Protein AF-A0A3D2Z8I6-F1 (afdb_monomer)

Structure (mmCIF, N/CA/C/O backbone):
data_AF-A0A3D2Z8I6-F1
#
_entry.id   AF-A0A3D2Z8I6-F1
#
loop_
_atom_site.group_PDB
_atom_site.id
_atom_site.type_symbol
_atom_site.label_atom_id
_atom_site.label_alt_id
_atom_site.label_comp_id
_atom_site.label_asym_id
_atom_site.label_entity_id
_atom_site.label_seq_id
_atom_site.pdbx_PDB_ins_code
_atom_site.Cartn_x
_atom_site.Cartn_y
_atom_site.Cartn_z
_atom_site.occupancy
_atom_site.B_iso_or_equiv
_atom_site.auth_seq_id
_atom_site.auth_comp_id
_atom_site.auth_asym_id
_atom_site.auth_atom_id
_atom_site.pdbx_PDB_model_num
ATOM 1 N N . MET A 1 1 ? -16.204 18.473 -6.577 1.00 63.22 1 MET A N 1
ATOM 2 C CA . MET A 1 1 ? -16.206 17.576 -5.397 1.00 63.22 1 MET A CA 1
ATOM 3 C C . MET A 1 1 ? -14.760 17.304 -4.992 1.00 63.22 1 MET A C 1
ATOM 5 O O . MET A 1 1 ? -13.966 16.970 -5.862 1.00 63.22 1 MET A O 1
ATOM 9 N N . LYS A 1 2 ? -14.376 17.551 -3.731 1.00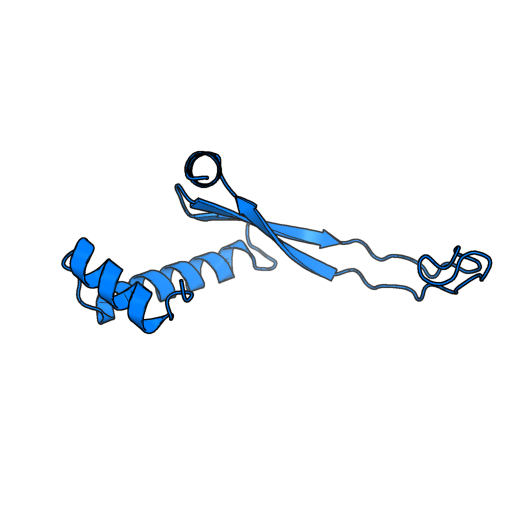 79.56 2 LYS A N 1
ATOM 10 C CA . LYS A 1 2 ? -12.980 17.427 -3.266 1.00 79.56 2 LYS A CA 1
ATOM 11 C C . LYS A 1 2 ? -12.718 15.999 -2.755 1.00 79.56 2 LYS A C 1
ATOM 13 O O . LYS A 1 2 ? -13.602 15.457 -2.092 1.00 79.56 2 LYS A O 1
ATOM 18 N N . PRO A 1 3 ? -11.544 15.394 -3.020 1.00 83.44 3 PRO A N 1
ATOM 19 C CA . PRO A 1 3 ? -11.195 14.094 -2.453 1.00 83.44 3 PRO A CA 1
ATOM 20 C C . PRO A 1 3 ? -11.219 14.146 -0.923 1.00 83.44 3 PRO A C 1
ATOM 22 O O . PRO A 1 3 ? -10.706 15.099 -0.327 1.00 83.44 3 PRO A O 1
ATOM 25 N N . ARG A 1 4 ? -11.801 13.125 -0.285 1.00 87.31 4 ARG A N 1
ATOM 26 C CA . ARG A 1 4 ? -11.807 13.008 1.178 1.00 87.31 4 ARG A CA 1
ATOM 27 C C . ARG A 1 4 ? -10.376 12.848 1.700 1.00 87.31 4 ARG A C 1
ATOM 29 O O . ARG A 1 4 ? -9.566 12.133 1.113 1.00 87.31 4 ARG A O 1
ATOM 36 N N . THR A 1 5 ? -10.058 13.499 2.817 1.00 90.38 5 THR A N 1
ATOM 37 C CA . THR A 1 5 ? -8.756 13.334 3.490 1.00 90.38 5 THR A CA 1
ATOM 38 C C . THR A 1 5 ? -8.728 12.061 4.343 1.00 90.38 5 THR A C 1
ATOM 40 O O . THR A 1 5 ? -9.778 11.554 4.738 1.00 90.38 5 THR A O 1
ATOM 43 N N . LYS A 1 6 ? -7.531 11.566 4.705 1.00 85.12 6 LYS A N 1
ATOM 44 C CA . LYS A 1 6 ? -7.361 10.387 5.590 1.00 85.12 6 LYS A CA 1
ATOM 45 C C . LYS A 1 6 ? -8.211 10.494 6.864 1.00 85.12 6 LYS A C 1
ATOM 47 O O . LYS A 1 6 ? -8.872 9.541 7.262 1.00 85.12 6 LYS A O 1
ATOM 52 N N . THR A 1 7 ? -8.232 11.678 7.474 1.00 86.94 7 THR A N 1
ATOM 53 C CA . THR A 1 7 ? -9.014 11.955 8.685 1.00 86.94 7 THR A CA 1
ATOM 54 C C . THR A 1 7 ? -10.521 11.861 8.448 1.00 86.94 7 THR A C 1
ATOM 56 O O . THR A 1 7 ? -11.230 11.337 9.303 1.00 86.94 7 THR A O 1
ATOM 59 N N . GLN A 1 8 ? -11.010 12.342 7.301 1.00 88.56 8 GLN A N 1
ATOM 60 C CA . GLN A 1 8 ? -12.433 12.279 6.951 1.00 88.56 8 GLN A CA 1
ATOM 61 C C . GLN A 1 8 ? -12.884 10.838 6.700 1.00 88.56 8 GLN A C 1
ATOM 63 O O . GLN A 1 8 ? -13.902 10.434 7.248 1.00 88.56 8 GLN A O 1
ATOM 68 N N . ILE A 1 9 ? -12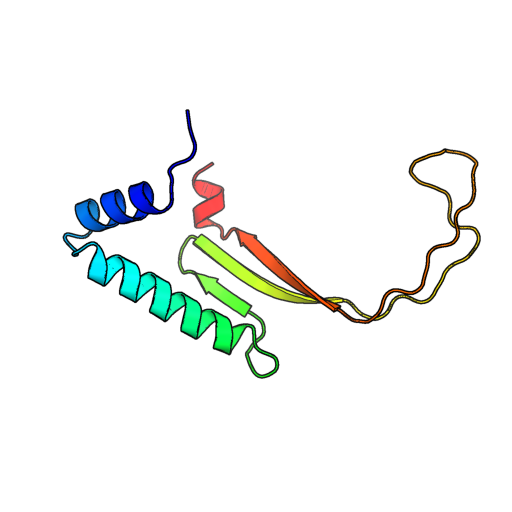.082 10.044 5.981 1.00 87.88 9 ILE A N 1
ATOM 69 C CA . ILE A 1 9 ? -12.361 8.618 5.743 1.00 87.88 9 ILE A CA 1
ATOM 70 C C . ILE A 1 9 ? -12.479 7.866 7.073 1.00 87.88 9 ILE A C 1
ATOM 72 O O . ILE A 1 9 ? -13.436 7.130 7.287 1.00 87.88 9 ILE A O 1
ATOM 76 N N . TYR A 1 10 ? -11.542 8.082 8.001 1.00 89.69 10 TYR A N 1
ATOM 77 C CA . TYR A 1 10 ? -11.566 7.387 9.293 1.00 89.69 10 TYR A CA 1
ATOM 78 C C . TYR A 1 10 ? -12.779 7.788 10.138 1.00 89.69 10 TYR A C 1
ATOM 80 O O . TYR A 1 10 ? -13.319 6.951 10.852 1.00 89.69 10 TYR A O 1
ATOM 88 N N . LYS A 1 11 ? -13.211 9.054 10.060 1.00 89.62 11 LYS A N 1
ATOM 89 C CA . LYS A 1 11 ? -14.394 9.545 10.777 1.00 89.62 11 LYS A CA 1
ATOM 90 C C . LYS A 1 11 ? -15.686 8.940 10.224 1.00 89.62 11 LYS A C 1
ATOM 92 O O . LYS A 1 11 ? -16.546 8.555 11.004 1.00 89.62 11 LYS A O 1
ATOM 97 N N . GLU A 1 12 ? -15.818 8.859 8.904 1.00 89.12 12 GLU A N 1
ATOM 98 C CA . GLU A 1 12 ? -17.000 8.275 8.261 1.00 89.12 12 GLU A CA 1
ATOM 99 C C . GLU A 1 12 ? -17.095 6.767 8.494 1.00 89.12 12 GLU A C 1
ATOM 101 O O . GLU A 1 12 ? -18.174 6.281 8.812 1.00 89.12 12 GLU A O 1
ATOM 106 N N . ILE A 1 13 ? -15.975 6.038 8.409 1.00 89.06 13 ILE A N 1
ATOM 107 C CA . ILE A 1 13 ? -15.948 4.602 8.727 1.00 89.06 13 ILE A CA 1
ATOM 108 C C . ILE A 1 13 ? -16.311 4.386 10.197 1.00 89.06 13 ILE A C 1
ATOM 110 O O . ILE A 1 13 ? -17.189 3.583 10.475 1.00 89.06 13 ILE A O 1
ATOM 114 N N . ALA A 1 14 ? -15.707 5.145 11.119 1.00 89.75 14 ALA A N 1
ATOM 115 C CA . ALA A 1 14 ? -16.027 5.070 12.546 1.00 89.75 14 ALA A CA 1
ATOM 116 C C . ALA A 1 14 ? -17.524 5.288 12.821 1.00 89.75 14 ALA A C 1
ATOM 118 O O . ALA A 1 14 ? -18.114 4.554 13.605 1.00 89.75 14 ALA A O 1
ATOM 119 N N . GLY A 1 15 ? -18.145 6.262 12.143 1.00 87.12 15 GLY A N 1
ATOM 120 C CA . GLY A 1 15 ? -19.583 6.513 12.255 1.00 87.12 15 GLY A CA 1
ATOM 121 C C . GLY A 1 15 ? -20.456 5.411 11.648 1.00 87.12 15 GLY A C 1
ATOM 122 O O . GLY A 1 15 ? -21.510 5.120 12.195 1.00 87.12 15 GLY A O 1
ATOM 123 N N . ALA A 1 16 ? -20.028 4.784 10.549 1.00 89.31 16 ALA A N 1
ATOM 124 C CA . ALA A 1 16 ? -20.784 3.720 9.885 1.00 89.31 16 ALA A CA 1
ATOM 125 C C . ALA A 1 16 ? -20.658 2.352 10.574 1.00 89.31 16 ALA A C 1
ATOM 127 O O . ALA A 1 16 ? -21.560 1.529 10.460 1.00 89.31 16 ALA A O 1
ATOM 128 N N . THR A 1 17 ? -19.537 2.087 11.248 1.00 87.19 17 THR A N 1
ATOM 129 C CA . THR A 1 17 ? -19.268 0.802 11.912 1.00 87.19 17 THR A CA 1
ATOM 130 C C . THR A 1 17 ? -19.432 0.864 13.430 1.00 87.19 17 THR A C 1
ATOM 132 O O . THR A 1 17 ? -19.106 -0.112 14.093 1.00 87.19 17 THR A O 1
ATOM 135 N N . GLU A 1 18 ? -19.842 2.015 13.978 1.00 86.94 18 GLU A N 1
ATOM 136 C CA . GLU A 1 18 ? -19.933 2.287 15.426 1.00 86.94 18 GLU A CA 1
ATOM 137 C C . GLU A 1 18 ? -18.628 1.994 16.195 1.00 86.94 18 GLU A C 1
ATOM 139 O O . GLU A 1 18 ? -18.620 1.713 17.392 1.00 86.94 18 GLU A O 1
ATOM 144 N N . LEU A 1 19 ? -17.488 2.0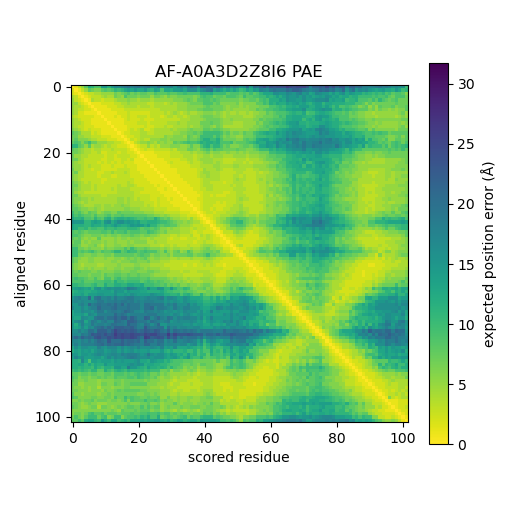82 15.503 1.00 89.38 19 LEU A N 1
ATOM 145 C CA . LEU A 1 19 ? -16.164 1.860 16.082 1.00 89.38 19 LEU A CA 1
ATOM 146 C C . LEU A 1 19 ? -15.540 3.183 16.500 1.00 89.38 19 LEU A C 1
ATOM 148 O O . LEU A 1 19 ? -15.774 4.230 15.890 1.00 89.38 19 LEU A O 1
ATOM 152 N N . THR A 1 20 ? -14.650 3.151 17.491 1.00 89.69 20 THR A N 1
ATOM 153 C CA . THR A 1 20 ? -13.872 4.350 17.789 1.00 89.69 2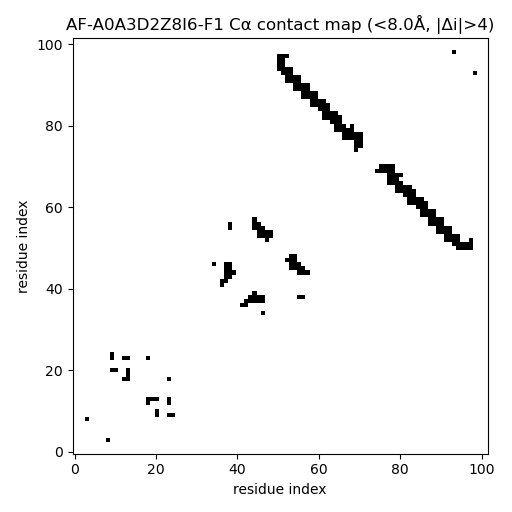0 THR A CA 1
ATOM 154 C C . THR A 1 20 ? -12.885 4.622 16.655 1.00 89.69 20 THR A C 1
ATOM 156 O O . THR A 1 20 ? -12.370 3.720 15.989 1.00 89.69 20 THR A O 1
ATOM 159 N N . ARG A 1 21 ? -12.532 5.896 16.454 1.00 88.00 21 ARG A N 1
ATOM 160 C CA . ARG A 1 21 ? -11.495 6.274 15.480 1.00 88.00 21 ARG A CA 1
ATOM 161 C C . ARG A 1 21 ? -10.154 5.567 15.749 1.00 88.00 21 ARG A C 1
ATOM 163 O O . ARG A 1 21 ? -9.383 5.370 14.811 1.00 88.00 21 ARG A O 1
ATOM 170 N N . LYS A 1 22 ? -9.871 5.217 17.012 1.00 89.56 22 LYS A N 1
ATOM 171 C CA . LYS A 1 22 ? -8.665 4.475 17.406 1.00 89.56 22 LYS A CA 1
ATOM 172 C C . LYS A 1 22 ? -8.712 3.038 16.894 1.00 89.56 22 LYS A C 1
ATOM 174 O O . LYS A 1 22 ? -7.725 2.588 16.324 1.00 89.56 22 LYS A O 1
ATOM 179 N N . ASP A 1 23 ? -9.857 2.374 17.007 1.00 89.56 23 ASP A N 1
ATOM 180 C CA . ASP A 1 23 ? -10.027 0.998 16.527 1.00 89.56 23 ASP A CA 1
ATOM 181 C C . ASP A 1 23 ? -9.951 0.935 15.002 1.00 89.56 23 ASP A C 1
ATOM 183 O O . ASP A 1 23 ? -9.257 0.086 14.448 1.00 89.56 23 ASP A O 1
ATOM 187 N N . VAL A 1 24 ? -10.561 1.902 14.306 1.00 90.56 24 VAL A N 1
ATOM 188 C CA . VAL A 1 24 ? -10.431 2.016 12.845 1.00 90.56 24 VAL A CA 1
ATOM 189 C C . VAL A 1 24 ? -8.963 2.186 12.444 1.00 90.56 24 VAL A C 1
ATOM 191 O O . VAL A 1 24 ? -8.491 1.507 11.535 1.00 90.56 24 VAL A O 1
ATOM 194 N N . ALA A 1 25 ? -8.211 3.049 13.136 1.00 90.00 25 ALA A N 1
ATOM 195 C CA . ALA A 1 25 ? -6.779 3.198 12.880 1.00 90.00 25 ALA A CA 1
ATOM 196 C C . ALA A 1 25 ? -6.016 1.881 13.114 1.00 90.00 25 ALA A C 1
ATOM 198 O O . ALA A 1 25 ? -5.244 1.477 12.246 1.00 90.00 25 ALA A O 1
ATOM 199 N N . ALA A 1 26 ? -6.305 1.175 14.212 1.00 91.94 26 ALA A N 1
ATOM 200 C CA . ALA A 1 26 ? -5.690 -0.111 14.532 1.00 91.94 26 ALA A CA 1
ATOM 201 C C . ALA A 1 26 ? -5.958 -1.181 13.459 1.00 91.94 26 ALA A C 1
ATOM 203 O O . ALA A 1 26 ? -5.048 -1.931 13.104 1.00 91.94 26 ALA A O 1
ATOM 204 N N . VAL A 1 27 ? -7.162 -1.223 12.878 1.00 90.88 27 VAL A N 1
ATOM 205 C CA . VAL A 1 27 ? -7.495 -2.133 11.767 1.00 90.88 27 VAL A CA 1
ATOM 206 C C . VAL A 1 27 ? -6.644 -1.832 10.530 1.00 90.88 27 VAL A C 1
ATOM 208 O O . VAL A 1 27 ? -6.065 -2.747 9.938 1.00 90.88 27 VAL A O 1
ATOM 211 N N . PHE A 1 28 ? -6.518 -0.558 10.143 1.00 89.25 28 PHE A N 1
ATOM 212 C CA . PHE A 1 28 ? -5.677 -0.170 9.002 1.00 89.25 28 PHE A CA 1
ATOM 213 C C . PHE A 1 28 ? -4.187 -0.447 9.250 1.00 89.25 28 PHE A C 1
ATOM 215 O O . PHE A 1 28 ? -3.473 -0.839 8.319 1.00 89.25 28 PHE A O 1
ATOM 222 N N . ASP A 1 29 ? -3.716 -0.294 10.486 1.00 91.56 29 ASP A N 1
ATOM 223 C CA . ASP A 1 29 ? -2.335 -0.597 10.864 1.00 91.56 29 ASP A CA 1
ATOM 224 C C . ASP A 1 29 ? -2.066 -2.111 10.844 1.00 91.56 29 ASP A C 1
ATOM 226 O O . ASP A 1 29 ? -1.068 -2.558 10.268 1.00 91.56 29 ASP A O 1
ATOM 230 N N . ALA A 1 30 ? -2.989 -2.922 11.370 1.00 92.44 30 ALA A N 1
ATOM 231 C CA . ALA A 1 30 ? -2.917 -4.383 11.309 1.00 92.44 30 ALA A CA 1
ATOM 232 C C . ALA A 1 30 ? -2.933 -4.892 9.859 1.00 92.44 30 ALA A C 1
ATOM 234 O O . ALA A 1 30 ? -2.108 -5.728 9.477 1.00 92.44 30 ALA A O 1
ATOM 235 N N . MET A 1 31 ? -3.806 -4.333 9.016 1.00 89.38 31 MET A N 1
ATOM 236 C CA . MET A 1 31 ? -3.839 -4.634 7.584 1.00 89.38 31 MET A CA 1
ATOM 237 C C . MET A 1 31 ? -2.514 -4.262 6.905 1.00 89.38 31 MET A C 1
ATOM 239 O O . MET A 1 31 ? -1.984 -5.044 6.117 1.00 89.38 31 MET A O 1
ATOM 243 N N . SER A 1 32 ? -1.924 -3.116 7.252 1.00 88.94 32 SER A N 1
ATOM 244 C CA . SER A 1 32 ? -0.620 -2.689 6.725 1.00 88.94 32 SER A CA 1
ATOM 245 C C . SER A 1 32 ? 0.512 -3.640 7.138 1.00 88.94 32 SER A C 1
ATOM 247 O O . SER A 1 32 ? 1.399 -3.943 6.333 1.00 88.94 32 SER A O 1
ATOM 249 N N . ALA A 1 33 ? 0.477 -4.162 8.366 1.00 91.38 33 ALA A N 1
ATOM 250 C CA . ALA A 1 33 ? 1.440 -5.152 8.843 1.00 91.38 33 ALA A CA 1
ATOM 251 C C . ALA A 1 33 ? 1.323 -6.488 8.086 1.00 91.38 33 ALA A C 1
ATOM 253 O O . ALA A 1 33 ? 2.348 -7.071 7.720 1.00 91.38 33 ALA A O 1
ATOM 254 N N . LEU A 1 34 ? 0.099 -6.946 7.798 1.00 88.62 34 LEU A N 1
ATOM 255 C CA . LEU A 1 34 ? -0.149 -8.129 6.963 1.00 88.62 34 LEU A CA 1
ATOM 256 C C . LEU A 1 34 ? 0.347 -7.911 5.529 1.00 88.62 34 LEU A C 1
ATOM 258 O O . LEU A 1 34 ? 1.123 -8.716 5.017 1.00 88.62 34 LEU A O 1
ATOM 262 N N . MET A 1 35 ? 0.022 -6.767 4.921 1.00 87.50 35 MET A N 1
ATOM 263 C CA . MET A 1 35 ? 0.511 -6.403 3.587 1.00 87.50 35 MET A CA 1
ATOM 264 C C . MET A 1 35 ? 2.040 -6.398 3.507 1.00 87.50 35 MET A C 1
ATOM 266 O O . MET A 1 35 ? 2.608 -6.837 2.506 1.00 87.50 35 MET A O 1
ATOM 270 N N . LYS A 1 36 ? 2.727 -5.923 4.554 1.00 87.56 36 LYS A N 1
ATOM 271 C CA . LYS A 1 36 ? 4.196 -5.917 4.614 1.00 87.56 36 LYS A CA 1
ATOM 272 C C . LYS A 1 36 ? 4.778 -7.333 4.630 1.00 87.56 36 LYS A C 1
ATOM 274 O O . LYS A 1 36 ? 5.812 -7.560 3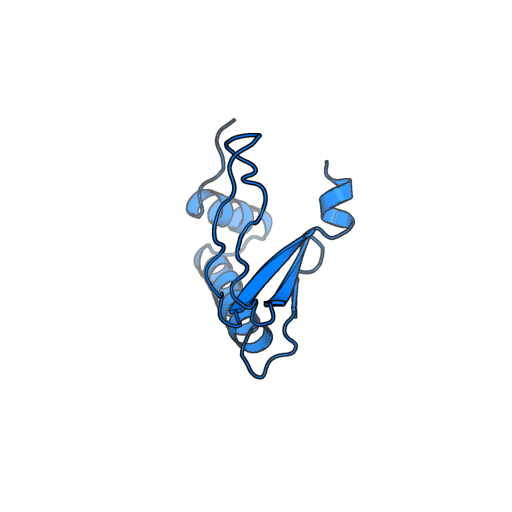.999 1.00 87.56 36 LYS A O 1
ATOM 279 N N . LYS A 1 37 ? 4.130 -8.275 5.324 1.00 88.44 37 LYS A N 1
ATOM 280 C CA . LYS A 1 37 ? 4.525 -9.693 5.330 1.00 88.44 37 LYS A CA 1
ATOM 281 C C . LYS A 1 37 ? 4.284 -10.326 3.959 1.00 88.44 37 LYS A C 1
ATOM 283 O O . LYS A 1 37 ? 5.202 -10.928 3.404 1.00 88.44 37 LYS A O 1
ATOM 288 N N . ASP A 1 38 ? 3.118 -10.082 3.368 1.00 86.75 38 ASP A N 1
ATOM 289 C CA . ASP A 1 38 ? 2.697 -10.749 2.134 1.00 86.75 38 ASP A CA 1
ATOM 290 C C . ASP A 1 38 ? 3.400 -10.224 0.875 1.00 86.75 38 ASP A C 1
ATOM 292 O O . ASP A 1 38 ? 3.729 -10.994 -0.029 1.00 86.75 38 ASP A O 1
ATOM 296 N N . LEU A 1 39 ? 3.696 -8.921 0.814 1.00 85.19 39 LEU A N 1
ATOM 297 C CA . LEU A 1 39 ? 4.463 -8.297 -0.278 1.00 85.19 39 LEU A CA 1
ATOM 298 C C . LEU A 1 39 ? 5.986 -8.370 -0.063 1.00 85.19 39 LEU A C 1
ATOM 300 O O . LEU A 1 39 ? 6.768 -7.973 -0.943 1.00 85.19 39 LEU A O 1
ATOM 304 N N . GLY A 1 40 ? 6.417 -8.872 1.096 1.00 82.12 40 GLY A N 1
ATOM 305 C CA . GLY A 1 40 ? 7.818 -9.073 1.447 1.00 82.12 40 GLY A CA 1
ATOM 306 C C . GLY A 1 40 ? 8.563 -9.975 0.457 1.00 82.12 40 GLY A C 1
ATOM 307 O O . GLY A 1 40 ? 8.000 -10.544 -0.476 1.00 82.12 40 GLY A O 1
ATOM 308 N N . SER A 1 41 ? 9.880 -10.103 0.616 1.00 75.25 41 SER A N 1
ATOM 309 C CA . SER A 1 41 ? 10.683 -11.023 -0.210 1.00 75.25 41 SER A CA 1
ATOM 310 C C . SER A 1 41 ? 10.306 -12.494 -0.013 1.00 75.25 41 SER A C 1
ATOM 312 O O . SER A 1 41 ? 10.476 -13.275 -0.939 1.00 75.25 41 SER A O 1
ATOM 314 N N . ARG A 1 42 ? 9.785 -12.844 1.168 1.00 78.12 42 ARG A N 1
ATOM 315 C CA . ARG A 1 42 ? 9.381 -14.207 1.550 1.00 78.12 42 ARG A CA 1
ATOM 316 C C . ARG A 1 42 ? 7.869 -14.441 1.489 1.00 78.12 42 ARG A C 1
ATOM 318 O O . ARG A 1 42 ? 7.422 -15.544 1.766 1.00 78.12 42 ARG A O 1
ATOM 325 N N . GLY A 1 43 ? 7.093 -13.395 1.208 1.00 80.50 43 GLY A N 1
ATOM 326 C CA . GLY A 1 43 ? 5.640 -13.482 1.151 1.00 80.50 43 GLY A CA 1
ATOM 327 C C . GLY A 1 43 ? 5.143 -13.954 -0.219 1.00 80.50 43 GLY A C 1
ATOM 328 O O . GLY A 1 43 ? 5.903 -13.923 -1.190 1.00 80.50 43 GLY A O 1
ATOM 329 N N . PRO A 1 44 ? 3.860 -14.337 -0.331 1.00 82.31 44 PRO A N 1
ATOM 330 C CA . PRO A 1 44 ? 3.219 -14.764 -1.580 1.00 82.31 44 PRO A CA 1
ATOM 331 C C . PRO A 1 44 ? 3.266 -13.731 -2.721 1.00 82.31 44 PRO A C 1
ATOM 333 O O . PRO A 1 44 ? 2.869 -14.032 -3.846 1.00 82.31 44 PRO A O 1
ATOM 336 N N . GLY A 1 45 ? 3.717 -12.498 -2.468 1.00 84.06 45 GLY A N 1
ATOM 337 C CA . GLY A 1 45 ? 3.859 -11.461 -3.487 1.00 84.06 45 GLY A CA 1
ATOM 338 C C . GLY A 1 45 ? 2.520 -10.888 -3.946 1.00 84.06 45 GLY A C 1
ATOM 339 O O . GLY A 1 45 ? 2.474 -10.125 -4.909 1.00 84.06 45 GLY A O 1
ATOM 340 N N . ALA A 1 46 ? 1.426 -11.217 -3.265 1.00 86.25 46 ALA A N 1
ATOM 341 C CA . ALA A 1 46 ? 0.116 -10.647 -3.506 1.00 86.25 46 ALA A CA 1
ATOM 342 C C . ALA A 1 46 ? -0.664 -10.528 -2.196 1.00 86.25 46 ALA A C 1
ATOM 344 O O . ALA A 1 46 ? -0.577 -11.398 -1.340 1.00 86.25 46 ALA A O 1
ATOM 345 N N . PHE A 1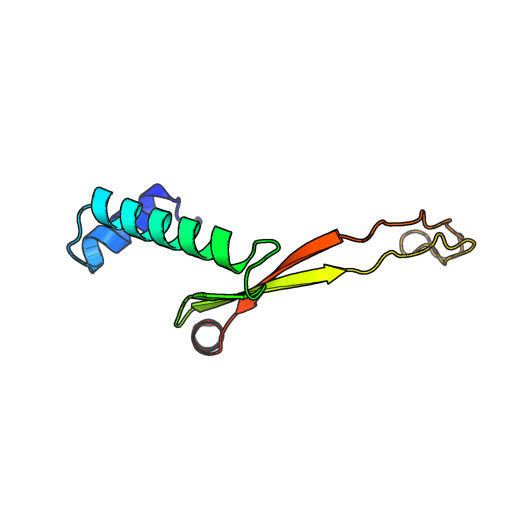 47 ? -1.458 -9.469 -2.088 1.00 88.94 47 PHE A N 1
ATOM 346 C CA . PHE A 1 47 ? -2.390 -9.227 -0.999 1.00 88.94 47 PHE A CA 1
ATOM 347 C C . PHE A 1 47 ? -3.750 -8.871 -1.589 1.00 88.94 47 PHE A C 1
ATOM 349 O O . PHE A 1 47 ? -3.834 -8.058 -2.512 1.00 88.94 47 PHE A O 1
ATOM 356 N N . THR A 1 48 ? -4.820 -9.472 -1.084 1.00 88.81 48 THR A N 1
ATOM 357 C CA . THR A 1 48 ? -6.176 -9.180 -1.558 1.00 88.81 48 THR A CA 1
ATOM 358 C C . THR A 1 48 ? -6.924 -8.453 -0.458 1.00 88.81 48 THR A C 1
ATOM 360 O O . THR A 1 48 ? -7.107 -9.010 0.616 1.00 88.81 48 THR A O 1
ATOM 363 N N . VAL A 1 49 ? -7.366 -7.229 -0.740 1.00 87.31 49 VAL A N 1
ATOM 364 C CA . VAL A 1 49 ? -8.363 -6.530 0.072 1.00 87.31 49 VAL A CA 1
ATOM 365 C C . VAL A 1 49 ? -9.728 -7.043 -0.390 1.00 87.31 49 VAL A C 1
ATOM 367 O O . VAL A 1 49 ? -10.108 -6.763 -1.537 1.00 87.31 49 VAL A O 1
ATOM 370 N N . PRO A 1 50 ? -10.448 -7.823 0.436 1.00 83.19 50 PRO A N 1
ATOM 371 C CA . PRO A 1 50 ? -11.727 -8.403 0.045 1.00 83.19 50 PRO A CA 1
ATOM 372 C C . PRO A 1 50 ? -12.694 -7.330 -0.466 1.00 83.19 50 PRO A C 1
ATOM 374 O O . PRO A 1 50 ? -12.776 -6.240 0.092 1.00 83.19 50 PRO A O 1
ATOM 377 N N . GLY A 1 51 ? -13.381 -7.618 -1.571 1.00 79.56 51 GLY A N 1
ATOM 378 C CA . GLY A 1 51 ? -14.387 -6.723 -2.153 1.00 79.56 51 GLY A CA 1
ATOM 379 C C . GLY A 1 51 ? -13.859 -5.473 -2.870 1.00 79.56 51 GLY A C 1
ATOM 380 O O . GLY A 1 51 ? -14.632 -4.831 -3.568 1.00 79.56 51 GLY A O 1
ATOM 381 N N . LEU A 1 52 ? -12.567 -5.132 -2.776 1.00 82.62 52 LEU A N 1
ATOM 382 C CA . LEU A 1 52 ? -12.042 -3.885 -3.353 1.00 82.62 52 LEU A CA 1
ATOM 383 C C . LEU A 1 52 ? -10.947 -4.125 -4.394 1.00 82.62 52 LEU A C 1
ATOM 385 O O . LEU A 1 52 ? -11.129 -3.870 -5.587 1.00 82.62 52 LEU A O 1
ATOM 389 N N . MET A 1 53 ? -9.777 -4.600 -3.964 1.00 88.44 53 MET A N 1
ATOM 390 C CA . MET A 1 53 ? -8.585 -4.593 -4.811 1.00 88.44 53 MET A CA 1
ATOM 391 C C . MET A 1 53 ? -7.595 -5.700 -4.464 1.00 88.44 53 MET A C 1
ATOM 393 O O . MET A 1 53 ? -7.458 -6.116 -3.318 1.00 88.44 53 MET A O 1
ATOM 397 N N . LYS A 1 54 ? -6.840 -6.137 -5.470 1.00 89.31 54 LYS A N 1
ATOM 398 C CA . LYS A 1 54 ? -5.718 -7.063 -5.331 1.00 89.31 54 LYS A CA 1
ATOM 399 C C . LYS A 1 54 ? -4.407 -6.329 -5.578 1.00 89.31 54 LYS A C 1
ATOM 401 O O . LYS A 1 54 ? -4.145 -5.862 -6.685 1.00 89.31 54 LYS A O 1
ATOM 406 N N . VAL A 1 55 ? -3.564 -6.260 -4.563 1.00 90.00 55 VAL A N 1
ATOM 407 C CA . VAL A 1 55 ? -2.215 -5.703 -4.631 1.00 90.00 55 VAL A CA 1
ATOM 408 C C . VAL A 1 55 ? -1.250 -6.822 -5.005 1.00 90.00 55 VAL A C 1
ATOM 410 O O . VAL A 1 55 ? -1.234 -7.866 -4.368 1.00 90.00 55 VAL A O 1
ATOM 413 N N . VAL A 1 56 ? -0.466 -6.642 -6.063 1.00 90.06 56 VAL A N 1
ATOM 414 C CA . VAL A 1 56 ? 0.449 -7.664 -6.589 1.00 90.06 56 VAL A CA 1
ATOM 415 C C . VAL A 1 56 ? 1.834 -7.066 -6.771 1.00 90.06 56 VAL A C 1
ATOM 417 O O . VAL A 1 56 ? 1.991 -5.997 -7.363 1.00 90.06 56 VAL A O 1
ATOM 420 N N . LYS A 1 57 ? 2.851 -7.782 -6.309 1.00 89.25 57 LYS A N 1
ATOM 421 C CA . LYS A 1 57 ? 4.256 -7.517 -6.584 1.00 89.25 57 LYS A CA 1
ATOM 422 C C . LYS A 1 57 ? 4.630 -8.138 -7.923 1.00 89.25 57 LYS A C 1
ATOM 424 O O . LYS A 1 57 ? 4.546 -9.344 -8.122 1.00 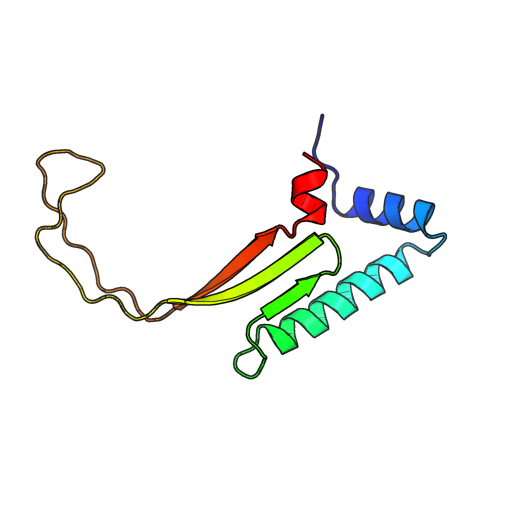89.25 57 LYS A O 1
ATOM 429 N N . VAL A 1 58 ? 5.056 -7.294 -8.847 1.00 87.75 58 VAL A N 1
ATOM 430 C CA . VAL A 1 58 ? 5.546 -7.689 -10.163 1.00 87.75 58 VAL A CA 1
ATOM 431 C C . VAL A 1 58 ? 7.055 -7.512 -10.173 1.00 87.75 58 VAL A C 1
ATOM 433 O O . VAL A 1 58 ? 7.549 -6.384 -10.113 1.00 87.75 58 VAL A O 1
ATOM 436 N N . SER A 1 59 ? 7.781 -8.623 -10.266 1.00 85.25 59 SER A N 1
ATOM 437 C CA . SER A 1 59 ? 9.221 -8.593 -10.512 1.00 85.25 59 SER A CA 1
ATOM 438 C C . SER A 1 59 ? 9.465 -8.219 -11.972 1.00 85.25 59 SER A C 1
ATOM 440 O O . SER A 1 59 ? 9.029 -8.913 -12.891 1.00 85.25 59 SER A O 1
ATOM 442 N N . LYS A 1 60 ? 10.111 -7.076 -12.200 1.00 86.81 60 LYS A N 1
ATOM 443 C CA . LYS A 1 60 ? 10.581 -6.659 -13.519 1.00 86.81 60 LYS A CA 1
ATOM 444 C C . LYS A 1 60 ? 12.008 -7.179 -13.699 1.00 86.81 60 LYS A C 1
ATOM 446 O O . LYS A 1 60 ? 12.875 -6.805 -12.906 1.00 86.81 60 LYS A O 1
ATOM 451 N N . PRO A 1 61 ? 12.274 -7.984 -14.741 1.00 86.69 61 PRO A N 1
ATOM 452 C CA . PRO A 1 61 ? 13.617 -8.473 -15.010 1.00 86.69 61 PRO A CA 1
ATOM 453 C C . PRO A 1 61 ? 14.544 -7.327 -15.424 1.00 86.69 61 PRO A C 1
ATOM 455 O O . PRO A 1 61 ? 14.094 -6.267 -15.880 1.00 86.69 61 PRO A O 1
ATOM 458 N N . ARG A 1 62 ? 15.852 -7.566 -15.291 1.00 89.06 62 ARG A N 1
ATOM 459 C CA . ARG A 1 62 ? 16.892 -6.665 -15.793 1.00 89.06 62 ARG A CA 1
ATOM 460 C C . ARG A 1 62 ? 16.687 -6.432 -17.291 1.00 89.06 62 ARG A C 1
ATOM 462 O O . ARG A 1 62 ? 16.479 -7.376 -18.048 1.00 89.06 62 ARG A O 1
ATOM 469 N N . ARG A 1 63 ? 16.779 -5.175 -17.720 1.00 87.81 63 ARG A N 1
ATOM 470 C CA . ARG A 1 63 ? 16.767 -4.791 -19.136 1.00 87.81 63 ARG A CA 1
ATOM 471 C C . ARG A 1 63 ? 18.178 -4.353 -19.536 1.00 87.81 63 ARG A C 1
ATOM 473 O O . ARG A 1 63 ? 18.700 -3.441 -18.889 1.00 87.81 63 ARG A O 1
ATOM 480 N N . PRO A 1 64 ? 18.808 -4.988 -20.540 1.00 85.88 64 PRO A N 1
ATOM 481 C CA . PRO A 1 64 ? 20.120 -4.569 -21.021 1.00 85.88 64 PRO A CA 1
ATOM 482 C C . PRO A 1 64 ? 20.035 -3.194 -21.694 1.00 85.88 64 PRO A C 1
ATOM 484 O O . PRO A 1 64 ? 18.948 -2.753 -22.080 1.00 85.88 64 PRO A O 1
ATOM 487 N N . ALA A 1 65 ? 21.183 -2.526 -21.823 1.00 86.50 65 ALA A N 1
ATOM 488 C CA . ALA A 1 65 ? 21.266 -1.287 -22.582 1.00 86.50 65 ALA A CA 1
ATOM 489 C C . ALA A 1 65 ? 20.949 -1.561 -24.060 1.00 86.50 65 ALA A C 1
ATOM 491 O O . ALA A 1 65 ? 21.371 -2.583 -24.605 1.00 86.50 65 ALA A O 1
ATOM 492 N N . LYS A 1 66 ? 20.198 -0.664 -24.698 1.00 83.50 66 LYS A N 1
ATOM 493 C CA . LYS A 1 66 ? 19.899 -0.722 -26.133 1.00 83.50 66 LYS A CA 1
ATOM 494 C C . LYS A 1 66 ? 20.361 0.574 -26.773 1.00 83.50 66 LYS A C 1
ATOM 496 O O . LYS A 1 66 ? 20.005 1.637 -26.280 1.00 83.50 66 LYS A O 1
ATOM 501 N N . LYS A 1 67 ? 21.125 0.472 -27.855 1.00 82.69 67 LYS A N 1
ATOM 502 C CA . LYS A 1 67 ? 21.504 1.625 -28.673 1.00 82.69 67 LYS A CA 1
ATOM 503 C C . LYS A 1 67 ? 20.530 1.792 -29.828 1.00 82.69 67 LYS A C 1
ATOM 505 O O . LYS A 1 67 ? 19.881 0.816 -30.212 1.00 82.69 67 LYS A O 1
ATOM 510 N N . ASN A 1 68 ? 20.459 2.996 -30.384 1.00 78.50 68 ASN A N 1
ATOM 511 C CA . ASN A 1 68 ? 19.694 3.284 -31.600 1.00 78.50 68 ASN A CA 1
ATOM 512 C C . ASN A 1 68 ? 18.191 2.956 -31.499 1.00 78.50 68 ASN A C 1
ATOM 514 O O . ASN A 1 68 ? 17.594 2.433 -32.439 1.00 78.50 68 ASN A O 1
ATOM 518 N N . VAL A 1 69 ? 17.563 3.226 -30.352 1.00 77.88 69 VAL A N 1
ATOM 519 C CA . VAL A 1 69 ? 16.116 3.026 -30.189 1.00 77.88 69 VAL A CA 1
ATOM 520 C C . VAL A 1 69 ? 15.386 4.286 -30.668 1.00 77.88 69 VAL A C 1
ATOM 522 O O . VAL A 1 69 ? 15.775 5.375 -30.249 1.00 77.88 69 VAL A O 1
ATOM 525 N N . PRO A 1 70 ? 14.332 4.181 -31.500 1.00 80.62 70 PRO A N 1
ATOM 526 C CA . PRO A 1 70 ? 13.553 5.343 -31.925 1.00 80.62 70 PRO A CA 1
ATOM 527 C C . PRO A 1 70 ? 13.037 6.136 -30.723 1.00 80.62 70 PRO A C 1
ATOM 529 O O . PRO A 1 70 ? 12.400 5.562 -29.832 1.00 80.62 70 PRO A O 1
ATOM 532 N N . ASN A 1 71 ? 13.329 7.437 -30.681 1.00 79.69 71 ASN A N 1
ATOM 533 C CA . ASN A 1 71 ? 12.910 8.306 -29.590 1.00 79.69 71 ASN A CA 1
ATOM 534 C C . ASN A 1 71 ? 11.393 8.572 -29.678 1.00 79.69 71 ASN A C 1
ATOM 536 O O . ASN A 1 71 ? 10.949 9.236 -30.617 1.00 79.69 71 ASN A O 1
ATOM 540 N N . PRO A 1 72 ? 10.579 8.131 -28.697 1.00 78.56 72 PRO A N 1
ATOM 541 C CA . PRO A 1 72 ? 9.133 8.362 -28.712 1.00 78.56 72 PRO A CA 1
ATOM 542 C C . PRO A 1 72 ? 8.747 9.844 -28.613 1.00 78.56 72 PRO A C 1
ATOM 544 O O . PRO A 1 72 ? 7.614 10.197 -28.920 1.00 78.56 72 PRO A O 1
ATOM 547 N N . PHE A 1 73 ? 9.665 10.701 -28.153 1.00 76.81 73 PHE A N 1
ATOM 548 C CA . PHE A 1 73 ? 9.427 12.130 -27.944 1.00 76.81 73 PHE A CA 1
ATOM 549 C C . PHE A 1 73 ? 9.871 13.001 -29.127 1.00 76.81 73 PHE A C 1
ATOM 551 O O . PHE A 1 73 ? 9.415 14.136 -29.236 1.00 76.81 73 PHE A O 1
ATOM 558 N N . ARG A 1 74 ? 10.757 12.502 -30.002 1.00 78.38 74 ARG A N 1
ATOM 559 C CA . ARG A 1 74 ? 11.274 13.228 -31.177 1.00 78.38 74 ARG A CA 1
ATOM 560 C C . ARG A 1 74 ? 11.348 12.270 -32.373 1.00 78.38 74 ARG A C 1
ATOM 562 O O . ARG A 1 74 ? 12.332 11.539 -32.503 1.00 78.38 74 ARG A O 1
ATOM 569 N N . PRO A 1 75 ? 10.302 12.229 -33.218 1.00 77.31 75 PRO A N 1
ATOM 570 C CA . PRO A 1 75 ? 10.257 11.340 -34.374 1.00 77.31 75 PRO A CA 1
ATOM 571 C C . PRO A 1 75 ? 11.451 11.597 -35.303 1.00 77.31 75 PRO A C 1
ATOM 573 O O . PRO A 1 75 ? 11.668 12.729 -35.722 1.00 77.31 75 PRO A O 1
ATOM 576 N N . GLY A 1 76 ? 12.228 10.554 -35.607 1.00 75.19 76 GLY A N 1
ATOM 577 C CA . GLY A 1 76 ? 13.414 10.628 -36.474 1.00 75.19 76 GLY A CA 1
ATOM 578 C C . GLY A 1 76 ? 14.758 10.659 -35.738 1.00 75.19 76 GLY A C 1
ATOM 579 O O . GLY A 1 76 ? 15.781 10.377 -36.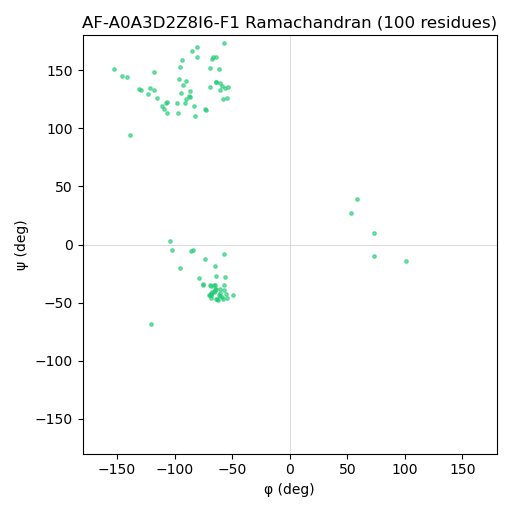354 1.00 75.19 76 GLY A O 1
ATOM 580 N N . GLU A 1 77 ? 14.774 10.911 -34.426 1.00 81.25 77 GLU A N 1
ATOM 581 C CA . GLU A 1 77 ? 15.996 10.832 -33.618 1.00 81.25 77 GLU A CA 1
ATOM 582 C C . GLU A 1 77 ? 16.124 9.471 -32.921 1.00 81.25 77 GLU A C 1
ATOM 584 O O . GLU A 1 77 ? 15.153 8.879 -32.438 1.00 81.25 77 GLU A O 1
ATOM 589 N N . LEU A 1 78 ? 17.357 8.976 -32.853 1.00 84.19 78 LEU A N 1
ATOM 590 C CA . LEU A 1 78 ? 17.711 7.763 -32.127 1.00 84.19 78 LEU A CA 1
ATOM 591 C C . LEU A 1 78 ? 18.155 8.124 -30.706 1.00 84.19 78 LEU A C 1
ATOM 593 O O . LEU A 1 78 ? 18.908 9.075 -30.511 1.00 84.19 78 LEU A O 1
ATOM 597 N N . MET A 1 79 ? 17.708 7.356 -29.711 1.00 83.12 79 MET A N 1
ATOM 598 C CA . MET A 1 79 ? 18.184 7.458 -28.331 1.00 83.12 79 MET A CA 1
ATOM 599 C C . MET A 1 79 ? 18.847 6.163 -27.866 1.00 83.12 79 MET A C 1
ATOM 601 O O . MET A 1 79 ? 18.429 5.053 -28.216 1.00 83.12 79 MET A O 1
ATOM 605 N N . ASP A 1 80 ? 19.827 6.319 -26.984 1.00 80.50 80 ASP A N 1
ATOM 606 C CA . ASP A 1 80 ? 20.388 5.218 -26.216 1.00 80.50 80 ASP A CA 1
ATOM 607 C C . ASP A 1 80 ? 19.560 4.996 -24.941 1.00 80.50 80 ASP A C 1
ATOM 609 O O . ASP A 1 80 ? 19.310 5.904 -24.146 1.00 80.50 80 ASP A O 1
ATOM 613 N N . VAL A 1 81 ? 19.115 3.759 -24.728 1.00 80.88 81 VAL A N 1
ATOM 614 C CA . VAL A 1 81 ? 18.399 3.328 -23.525 1.00 80.88 81 VAL A CA 1
ATOM 615 C C . VAL A 1 81 ? 19.401 2.690 -22.573 1.00 80.88 81 VAL A C 1
ATOM 617 O O . VAL A 1 81 ? 19.918 1.604 -22.840 1.00 80.88 81 VAL A O 1
ATOM 620 N N . ALA A 1 82 ? 19.633 3.333 -21.429 1.00 84.00 82 ALA A N 1
ATOM 621 C CA . ALA A 1 82 ? 20.474 2.786 -20.370 1.00 84.00 82 ALA A CA 1
ATOM 622 C C . ALA A 1 82 ? 19.926 1.457 -19.817 1.00 84.00 82 ALA A C 1
ATOM 624 O O . ALA A 1 82 ? 18.713 1.213 -19.787 1.00 84.00 82 ALA A O 1
ATOM 625 N N . ALA A 1 83 ? 20.832 0.605 -19.328 1.00 87.38 83 ALA A N 1
ATOM 626 C CA . ALA A 1 83 ? 20.452 -0.628 -18.653 1.00 87.38 83 ALA A CA 1
ATOM 627 C C . ALA A 1 83 ? 19.611 -0.322 -17.402 1.00 87.38 83 ALA A C 1
ATOM 629 O O . ALA A 1 83 ? 19.914 0.590 -16.635 1.00 87.38 83 ALA A O 1
ATOM 630 N N . LYS A 1 84 ? 18.565 -1.118 -17.168 1.00 85.81 84 LYS A N 1
ATOM 631 C CA . LYS A 1 84 ? 17.749 -1.046 -15.948 1.00 85.81 84 LYS A CA 1
ATOM 632 C C . LYS A 1 84 ? 17.907 -2.338 -15.161 1.00 85.81 84 LYS A C 1
ATOM 634 O O . LYS A 1 84 ? 17.698 -3.421 -15.706 1.00 85.81 84 LYS A O 1
ATOM 639 N N . ALA A 1 85 ? 18.279 -2.226 -13.888 1.00 86.25 85 ALA A N 1
ATOM 640 C CA . ALA A 1 85 ? 18.389 -3.368 -12.985 1.00 86.25 85 ALA A CA 1
ATOM 641 C C . ALA A 1 85 ? 17.026 -4.048 -12.755 1.00 86.25 85 ALA A C 1
ATOM 643 O O . ALA A 1 85 ? 15.967 -3.463 -13.010 1.00 86.25 85 ALA A O 1
ATOM 644 N N . ALA A 1 86 ? 17.058 -5.294 -12.272 1.00 87.94 86 ALA A N 1
ATOM 645 C CA . ALA A 1 86 ? 15.845 -5.973 -11.837 1.00 87.94 86 ALA A CA 1
ATOM 646 C C . ALA A 1 86 ? 15.209 -5.182 -10.685 1.00 87.94 86 ALA A C 1
ATOM 648 O O . ALA A 1 86 ? 15.896 -4.738 -9.767 1.00 87.94 86 ALA A O 1
ATOM 649 N N . SER A 1 87 ? 13.902 -4.961 -10.757 1.00 85.69 87 SER A N 1
ATOM 650 C CA . SER A 1 87 ? 13.178 -4.140 -9.784 1.00 85.69 87 SER A CA 1
ATOM 651 C C . SER A 1 87 ? 11.824 -4.753 -9.482 1.00 85.69 87 SER A C 1
ATOM 653 O O . SER A 1 87 ? 11.166 -5.302 -10.361 1.00 85.69 87 SER A O 1
ATOM 655 N N . ASN A 1 88 ? 11.378 -4.644 -8.235 1.00 86.75 88 ASN A N 1
ATOM 656 C CA . ASN A 1 88 ? 10.037 -5.061 -7.848 1.00 86.75 88 ASN A CA 1
ATOM 657 C C . ASN A 1 88 ? 9.103 -3.856 -7.901 1.00 86.75 88 ASN A C 1
ATOM 659 O O . ASN A 1 88 ? 9.411 -2.808 -7.341 1.00 86.75 88 ASN A O 1
ATOM 663 N N . VAL A 1 89 ? 7.959 -4.008 -8.560 1.00 87.25 89 VAL A N 1
ATOM 664 C CA . VAL A 1 89 ? 6.944 -2.956 -8.674 1.00 87.25 89 VAL A CA 1
ATOM 665 C C . VAL A 1 89 ? 5.632 -3.454 -8.096 1.00 87.25 89 VAL A C 1
ATOM 667 O O . VAL A 1 89 ? 5.199 -4.561 -8.404 1.00 87.25 89 VAL A O 1
ATOM 670 N N . VAL A 1 90 ? 4.976 -2.627 -7.289 1.00 89.81 90 VAL A N 1
ATOM 671 C CA . VAL A 1 90 ? 3.643 -2.920 -6.758 1.00 89.81 90 VAL A CA 1
ATOM 672 C C . VAL A 1 90 ? 2.590 -2.440 -7.756 1.00 89.81 90 VAL A C 1
ATOM 674 O O . VAL A 1 90 ? 2.625 -1.295 -8.203 1.00 89.81 90 VAL A O 1
ATOM 677 N N . LYS A 1 91 ? 1.657 -3.318 -8.126 1.00 89.38 91 LYS A N 1
ATOM 678 C CA . LYS A 1 91 ? 0.484 -2.993 -8.942 1.00 89.38 91 LYS A CA 1
ATOM 679 C C . LYS A 1 91 ? -0.787 -3.259 -8.149 1.00 89.38 91 LYS A C 1
ATOM 681 O O . LYS A 1 91 ? -0.942 -4.337 -7.584 1.00 89.38 91 LYS A O 1
ATOM 686 N N . VAL A 1 92 ? -1.717 -2.313 -8.173 1.00 91.75 92 VAL A N 1
ATOM 687 C CA . VAL A 1 92 ? -3.060 -2.482 -7.611 1.00 91.75 92 VAL A CA 1
ATOM 688 C C . VAL A 1 92 ? -4.012 -2.833 -8.749 1.00 91.75 92 VAL A C 1
ATOM 690 O O . VAL A 1 92 ? -4.103 -2.100 -9.732 1.00 91.75 92 VAL A O 1
ATOM 693 N N . ARG A 1 93 ? -4.684 -3.982 -8.652 1.00 89.62 93 ARG A N 1
ATOM 694 C CA . ARG A 1 93 ? -5.704 -4.428 -9.605 1.00 89.62 93 ARG A CA 1
ATOM 695 C C . ARG A 1 93 ? -7.090 -4.293 -8.972 1.00 89.62 93 ARG A C 1
ATOM 697 O O . ARG A 1 93 ? -7.306 -4.902 -7.925 1.00 89.62 93 ARG A O 1
ATOM 704 N N . PRO A 1 94 ? -8.026 -3.549 -9.579 1.00 90.56 94 PRO A N 1
ATOM 705 C CA . PRO A 1 94 ? -9.390 -3.466 -9.072 1.00 90.56 94 PRO A CA 1
ATOM 706 C C . PRO A 1 94 ? -10.107 -4.808 -9.265 1.00 90.56 94 PRO A C 1
ATOM 708 O O . PRO A 1 94 ? -9.978 -5.441 -10.321 1.00 90.56 94 PRO A O 1
ATOM 711 N N . LEU A 1 95 ? -10.832 -5.255 -8.240 1.00 89.44 95 LEU A N 1
ATOM 712 C CA . LEU A 1 95 ? -11.692 -6.437 -8.327 1.00 89.44 95 LEU A CA 1
ATOM 713 C C . LEU A 1 95 ? -13.024 -6.086 -9.000 1.00 89.44 95 LEU A C 1
ATOM 715 O O . LEU A 1 95 ? -13.333 -4.915 -9.212 1.00 89.44 95 LEU A O 1
ATOM 719 N N . LYS A 1 96 ? -13.815 -7.111 -9.338 1.00 87.12 96 LYS A N 1
ATOM 720 C CA . LYS A 1 96 ? -15.113 -6.947 -10.007 1.00 87.12 96 LYS A CA 1
ATOM 721 C C . LYS A 1 96 ? -16.046 -6.002 -9.241 1.00 87.12 96 LYS A C 1
ATOM 723 O O . LYS A 1 96 ? -16.546 -5.065 -9.837 1.00 87.12 96 LYS A O 1
ATOM 728 N N . ALA A 1 97 ? -16.162 -6.174 -7.925 1.00 85.06 97 ALA A N 1
ATOM 729 C CA . ALA A 1 97 ? -17.001 -5.322 -7.085 1.00 85.06 97 ALA A CA 1
ATOM 730 C C . ALA A 1 97 ? -16.647 -3.825 -7.179 1.00 85.06 97 ALA A C 1
ATOM 732 O O . ALA A 1 97 ? -17.546 -2.999 -7.176 1.00 85.06 97 ALA A O 1
ATOM 733 N N . LEU A 1 98 ? -15.365 -3.466 -7.335 1.00 83.06 98 LEU A N 1
ATOM 734 C CA . LEU A 1 98 ? -14.964 -2.066 -7.517 1.00 83.06 98 LEU A CA 1
ATOM 735 C C . LEU A 1 98 ? -15.270 -1.559 -8.931 1.00 83.06 98 LEU A C 1
ATOM 737 O O . LEU A 1 98 ? -15.600 -0.392 -9.101 1.00 83.06 98 LEU A O 1
ATOM 741 N N . LYS A 1 99 ? -15.163 -2.428 -9.943 1.00 86.12 99 LYS A N 1
ATOM 742 C CA . LYS A 1 99 ? -15.526 -2.083 -11.323 1.00 86.12 99 LYS A CA 1
ATOM 743 C C . LYS A 1 99 ? -17.026 -1.895 -11.499 1.00 86.12 99 LYS A C 1
ATOM 745 O O . LYS A 1 99 ? -17.406 -1.058 -12.287 1.00 86.12 99 LYS A O 1
ATOM 750 N N . ASP A 1 100 ? -17.842 -2.661 -10.783 1.00 88.44 100 ASP A N 1
ATOM 751 C CA . ASP A 1 100 ? -19.300 -2.588 -10.895 1.00 88.44 100 ASP A CA 1
ATOM 752 C C . ASP A 1 100 ? -19.877 -1.312 -10.223 1.00 88.44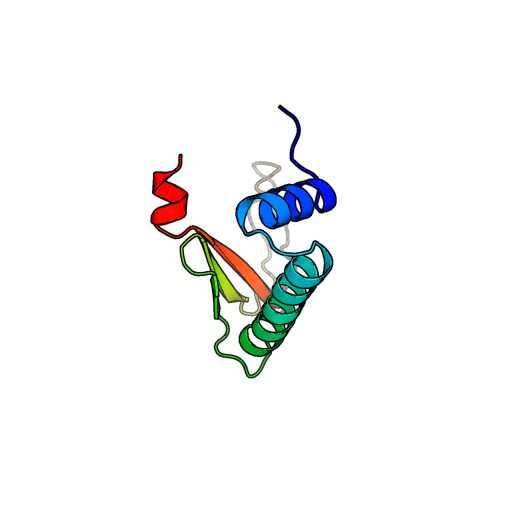 100 ASP A C 1
ATOM 754 O O . ASP A 1 100 ? -21.039 -0.985 -10.428 1.00 88.44 100 ASP A O 1
ATOM 758 N N . MET A 1 101 ? -19.082 -0.584 -9.421 1.00 84.25 101 MET A N 1
ATOM 759 C CA . MET A 1 101 ? -19.473 0.682 -8.770 1.00 84.25 101 MET A CA 1
ATOM 760 C C . MET A 1 101 ? -19.312 1.928 -9.661 1.00 84.25 101 MET A C 1
ATOM 762 O O . MET A 1 101 ? -19.648 3.028 -9.214 1.00 84.25 101 MET A O 1
ATOM 766 N N . VAL A 1 102 ? -18.755 1.784 -10.868 1.00 77.00 102 VAL A N 1
ATOM 767 C CA . VAL A 1 102 ? -18.471 2.873 -11.822 1.00 77.00 102 VAL A CA 1
ATOM 768 C C . VAL A 1 102 ? -18.954 2.465 -13.204 1.00 77.00 102 VAL A C 1
ATOM 770 O O . VAL A 1 102 ? -19.560 3.326 -13.874 1.00 77.00 102 VAL A O 1
#

Mean predicted aligned error: 7.99 Å

Radius of gyration: 20.57 Å; Cα contacts (8 Å, |Δi|>4): 129; chains: 1; bounding box: 42×32×54 Å

pLDDT: mean 85.79, std 4.72, range [63.22, 92.44]

Nearest PDB structures (foldseek):
  6lmj-assembly1_B  TM=7.160E-01  e=6.357E-06  African swine fever virus
  5ogu-assembly1_A  TM=6.439E-01  e=5.770E-03  Spiroplasma melliferum KC3
  2ndp-assembly1_B  TM=6.067E-01  e=5.092E-03  Mycoplasmoides gallisepticum S6

Solvent-accessible surface area (backbone atoms only — not comparable to full-atom values): 6018 Å² total; per-residue (Å²): 138,80,84,79,48,75,68,54,52,43,51,53,49,16,68,74,68,78,41,52,60,65,55,52,49,50,52,56,52,53,51,49,54,50,46,52,51,24,59,31,97,87,28,85,26,45,43,73,49,84,76,41,34,37,38,35,57,43,78,41,71,62,41,74,61,42,72,74,38,78,32,91,89,43,88,93,42,69,35,74,43,74,60,39,72,61,44,80,43,83,45,79,41,77,33,68,63,47,58,74,75,110

Sequence (102 aa):
MKPRTKTQIYKEIAGATELTRKDVAAVFDAMSALMKKDLGSRGPGAFTVPGLMKVVKVSKPRRPAKKNVPNPFRPGELMDVAAKAASNVVKVRPLKALKDMV

Secondary structure (DSSP, 8-state):
-PPPPHHHHHHHHHHHTT--HHHHHHHHHHHHHHHHHHTSSSS-SEEEETTTEEEEEEEEPPB--EEEEE-TTSTT-EEEE--B--EEEEEEEE-HHHHTT-

Foldseek 3Di:
DDDDDPVRVLVVVCVVVVHDSVVSVVVVVVLVVVVCQQCDPPHVQWDDDPLWKIKGKDWDAKDDKDWQPQDPVDGPDGDIRHIDHTDIDIDIGTDPNNVVVD